Protein AF-A0A7C6H7B5-F1 (afdb_monomer)

Solvent-accessible surface area (backbone atoms only — not comparable to full-atom values): 4336 Å² total; per-residue (Å²): 88,54,61,40,58,54,61,55,34,53,77,68,73,45,52,56,58,56,52,12,60,75,64,72,52,52,43,66,55,46,52,30,38,59,69,32,77,40,82,72,53,71,69,54,43,47,42,52,13,57,74,70,76,46,52,52,69,77,36,38,50,80,75,75,77,91,84,87,83,87,82,130

Structure (mmCIF, N/CA/C/O backbone):
data_AF-A0A7C6H7B5-F1
#
_entry.id   AF-A0A7C6H7B5-F1
#
loop_
_atom_site.group_PDB
_atom_site.id
_atom_site.type_symbol
_atom_site.label_atom_id
_atom_site.label_alt_id
_atom_site.label_comp_id
_atom_site.label_asym_id
_atom_site.label_entity_id
_atom_site.label_seq_id
_atom_site.pdbx_PDB_ins_code
_atom_site.Cartn_x
_atom_site.Cartn_y
_atom_site.Cartn_z
_atom_site.occupancy
_atom_site.B_iso_or_equiv
_atom_site.auth_seq_id
_atom_site.auth_comp_id
_atom_site.auth_asym_id
_atom_site.auth_atom_id
_atom_site.pdbx_PDB_model_num
ATOM 1 N N . MET A 1 1 ? 10.691 -2.503 -5.503 1.00 84.38 1 MET A N 1
ATOM 2 C CA . MET A 1 1 ? 9.696 -2.201 -6.555 1.00 84.38 1 MET A CA 1
ATOM 3 C C . MET A 1 1 ? 9.304 -0.746 -6.422 1.00 84.38 1 MET A C 1
ATOM 5 O O . MET A 1 1 ? 8.886 -0.337 -5.339 1.00 84.38 1 MET A O 1
ATOM 9 N N . GLU A 1 2 ? 9.482 0.029 -7.485 1.00 91.25 2 GLU A N 1
ATOM 10 C CA . GLU A 1 2 ? 9.003 1.407 -7.526 1.00 91.25 2 GLU A CA 1
ATOM 11 C C . GLU A 1 2 ? 7.466 1.417 -7.598 1.00 91.25 2 GLU A C 1
ATOM 13 O O . GLU A 1 2 ? 6.850 0.553 -8.223 1.00 91.25 2 GLU A O 1
ATOM 18 N N . ASN A 1 3 ? 6.820 2.327 -6.869 1.00 95.81 3 ASN A N 1
ATOM 19 C CA . ASN A 1 3 ? 5.364 2.396 -6.798 1.00 95.81 3 ASN A CA 1
ATOM 20 C C . ASN A 1 3 ? 4.879 3.795 -6.419 1.00 95.81 3 ASN A C 1
ATOM 22 O O . ASN A 1 3 ? 5.596 4.585 -5.810 1.00 95.81 3 ASN A O 1
ATOM 26 N N . ARG A 1 4 ? 3.610 4.060 -6.719 1.00 97.56 4 ARG A N 1
ATOM 27 C CA . ARG A 1 4 ? 2.933 5.343 -6.496 1.00 97.56 4 ARG A CA 1
ATOM 28 C C . ARG A 1 4 ? 1.938 5.293 -5.339 1.00 97.56 4 ARG A C 1
ATOM 30 O O . ARG A 1 4 ? 1.087 6.170 -5.210 1.00 97.56 4 ARG A O 1
ATOM 37 N N . VAL A 1 5 ? 2.023 4.280 -4.472 1.00 97.88 5 VAL A N 1
ATOM 38 C CA . VAL A 1 5 ? 1.036 4.059 -3.400 1.00 97.88 5 VAL A CA 1
ATOM 39 C C . VAL A 1 5 ? 0.980 5.244 -2.440 1.00 97.88 5 VAL A C 1
ATOM 41 O O . VAL A 1 5 ? -0.116 5.669 -2.085 1.00 97.88 5 VAL A O 1
ATOM 44 N N . ARG A 1 6 ? 2.130 5.827 -2.068 1.00 98.25 6 ARG A N 1
ATOM 45 C CA . ARG A 1 6 ? 2.176 7.020 -1.204 1.00 98.25 6 ARG A CA 1
ATOM 46 C C . ARG A 1 6 ? 1.477 8.215 -1.851 1.00 98.25 6 ARG A C 1
ATOM 48 O O . ARG A 1 6 ? 0.593 8.804 -1.237 1.00 98.25 6 ARG A O 1
ATOM 55 N N . GLU A 1 7 ? 1.846 8.524 -3.093 1.00 98.19 7 GLU A N 1
ATOM 56 C CA . GLU A 1 7 ? 1.281 9.633 -3.870 1.00 98.19 7 GLU A CA 1
ATOM 57 C C . GLU A 1 7 ? -0.244 9.496 -3.989 1.00 98.19 7 GLU A C 1
ATOM 59 O O . GLU A 1 7 ? -0.992 10.430 -3.703 1.00 98.19 7 GLU A O 1
ATOM 64 N N . LEU A 1 8 ? -0.722 8.309 -4.371 1.00 98.25 8 LEU A N 1
ATOM 65 C CA . LEU A 1 8 ? -2.146 8.033 -4.534 1.00 98.25 8 LEU A CA 1
ATOM 66 C C . LEU A 1 8 ? -2.887 8.069 -3.195 1.00 98.25 8 LEU A C 1
ATOM 68 O O . LEU A 1 8 ? -3.992 8.609 -3.124 1.00 98.25 8 LEU A O 1
ATOM 72 N N . ARG A 1 9 ? -2.285 7.549 -2.121 1.00 98.31 9 ARG A N 1
ATOM 73 C CA . ARG A 1 9 ? -2.850 7.614 -0.770 1.00 98.31 9 ARG A CA 1
ATOM 74 C C . ARG A 1 9 ? -3.057 9.064 -0.327 1.00 98.31 9 ARG A C 1
ATOM 76 O O . ARG A 1 9 ? -4.138 9.398 0.153 1.00 98.31 9 ARG A O 1
ATOM 83 N N . GLU A 1 10 ? -2.047 9.912 -0.503 1.00 98.19 10 GLU A N 1
ATOM 84 C CA . GLU A 1 10 ? -2.082 11.325 -0.105 1.00 98.19 10 GLU A CA 1
ATOM 85 C C . GLU A 1 10 ? -3.070 12.133 -0.947 1.00 98.19 10 GLU A C 1
ATOM 87 O O . GLU A 1 10 ? -3.863 12.887 -0.387 1.00 98.19 10 GLU A O 1
ATOM 92 N N . LYS A 1 11 ? -3.131 11.890 -2.264 1.00 98.00 11 LYS A N 1
ATOM 93 C CA . LYS A 1 11 ? -4.148 12.482 -3.154 1.00 98.00 11 LYS A CA 1
ATOM 94 C C . LYS A 1 11 ? -5.584 12.142 -2.750 1.00 98.00 11 LYS A C 1
ATOM 96 O O . LYS A 1 11 ? -6.489 12.930 -2.998 1.00 98.00 11 LYS A O 1
ATOM 101 N N . ASN A 1 12 ? -5.794 10.984 -2.126 1.00 96.94 12 ASN A N 1
ATOM 102 C CA . ASN A 1 12 ? -7.094 10.554 -1.611 1.00 96.94 12 ASN A CA 1
ATOM 103 C C . ASN A 1 12 ? -7.342 10.982 -0.149 1.00 96.94 12 ASN A C 1
ATOM 105 O O . ASN A 1 12 ? -8.349 10.582 0.434 1.00 96.94 12 ASN A O 1
ATOM 109 N N . GLY A 1 13 ? -6.433 11.750 0.468 1.00 97.81 13 GLY A N 1
ATOM 110 C CA . GLY A 1 13 ? -6.566 12.209 1.853 1.00 97.81 13 GLY A CA 1
ATOM 111 C C . GLY A 1 13 ? -6.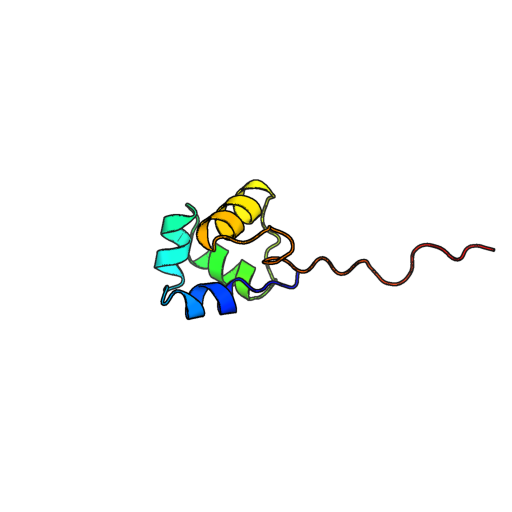531 11.083 2.891 1.00 97.81 13 GLY A C 1
ATOM 112 O O . GLY A 1 13 ? -7.106 11.224 3.968 1.00 97.81 13 GLY A O 1
ATOM 113 N N . LEU A 1 14 ? -5.902 9.947 2.570 1.00 98.25 14 LEU A N 1
ATOM 114 C CA . LEU A 1 14 ? -5.891 8.766 3.433 1.00 98.25 14 LEU A CA 1
ATOM 115 C C . LEU A 1 14 ? -4.642 8.714 4.316 1.00 98.25 14 LEU A C 1
ATOM 117 O O . LEU A 1 14 ? -3.513 8.928 3.866 1.00 98.25 14 LEU A O 1
ATOM 121 N N . THR A 1 15 ? -4.819 8.309 5.569 1.00 98.56 15 THR A N 1
ATOM 122 C CA . THR A 1 15 ? -3.707 7.848 6.405 1.00 98.56 15 THR A CA 1
ATOM 123 C C . THR A 1 15 ? -3.280 6.435 5.997 1.00 98.56 15 THR A C 1
ATOM 125 O O . THR A 1 15 ? -4.020 5.697 5.340 1.00 98.56 15 THR A O 1
ATOM 128 N N . GLN A 1 16 ? -2.073 6.025 6.394 1.00 98.56 16 GLN A N 1
ATOM 129 C CA . GLN A 1 16 ? -1.593 4.659 6.141 1.00 98.56 16 GLN A CA 1
ATOM 130 C C . GLN A 1 16 ? -2.494 3.607 6.805 1.00 98.56 16 GLN A C 1
ATOM 132 O O . GLN A 1 16 ? -2.754 2.571 6.206 1.00 98.56 16 GLN A O 1
ATOM 137 N N . GLU A 1 17 ? -3.012 3.896 8.004 1.00 98.62 17 GLU A N 1
ATOM 138 C CA . GLU A 1 17 ? -3.940 3.025 8.740 1.00 98.62 17 GLU A CA 1
ATOM 139 C C . GLU A 1 17 ? -5.278 2.857 8.003 1.00 98.62 17 GLU A C 1
ATOM 141 O O . GLU A 1 17 ? -5.807 1.752 7.883 1.00 98.62 17 GLU A O 1
ATOM 146 N N . GLN A 1 18 ? -5.808 3.950 7.443 1.00 98.62 18 GLN A N 1
ATOM 147 C CA . GLN A 1 18 ? -7.041 3.914 6.659 1.00 98.62 18 GLN A CA 1
ATOM 148 C C . GLN A 1 18 ? -6.865 3.099 5.377 1.00 98.62 18 GLN A C 1
ATOM 150 O O . GLN A 1 18 ? -7.722 2.278 5.053 1.00 98.62 18 GLN A O 1
ATOM 155 N N . LEU A 1 19 ? -5.755 3.290 4.656 1.00 98.56 19 LEU A N 1
ATOM 156 C CA . LEU A 1 19 ? -5.469 2.493 3.463 1.00 98.56 19 LEU A CA 1
ATOM 157 C C . LEU A 1 19 ? -5.303 1.011 3.816 1.00 98.56 19 LEU A C 1
ATOM 159 O O . LEU A 1 19 ? -5.889 0.159 3.152 1.00 98.56 19 LEU A O 1
ATOM 163 N N . ALA A 1 20 ? -4.554 0.717 4.881 1.00 98.38 20 ALA A N 1
ATOM 164 C CA . ALA A 1 20 ? -4.329 -0.636 5.376 1.00 98.38 20 ALA A CA 1
ATOM 165 C C . ALA A 1 20 ? -5.651 -1.352 5.685 1.00 98.38 20 ALA A C 1
ATOM 167 O O . ALA A 1 20 ? -5.889 -2.456 5.192 1.00 98.38 20 ALA A O 1
ATOM 168 N N . SER A 1 21 ? -6.553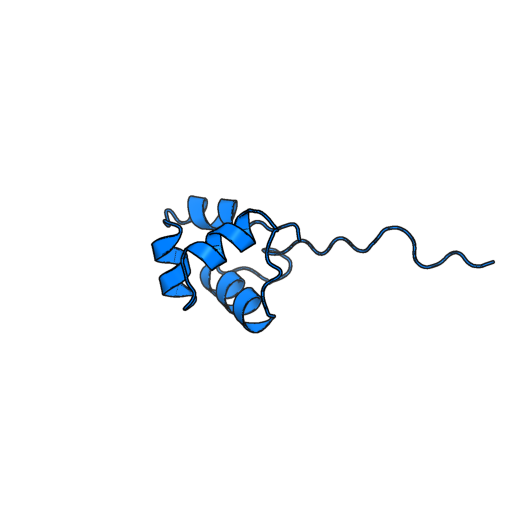 -0.665 6.392 1.00 98.31 21 SER A N 1
ATOM 169 C CA . SER A 1 21 ? -7.895 -1.159 6.708 1.00 98.31 21 SER A CA 1
ATOM 170 C C . SER A 1 21 ? -8.720 -1.449 5.449 1.00 98.31 21 SER A C 1
ATOM 172 O O . SER A 1 21 ? -9.374 -2.486 5.367 1.00 98.31 21 SER A O 1
ATOM 174 N N . ARG A 1 22 ? -8.659 -0.579 4.429 1.00 97.88 22 ARG A N 1
ATOM 175 C CA . ARG A 1 22 ? -9.406 -0.755 3.167 1.00 97.88 22 ARG A CA 1
ATOM 176 C C . ARG A 1 22 ? -8.942 -1.955 2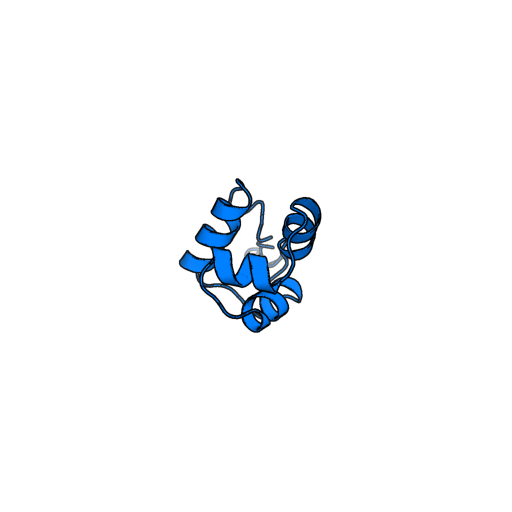.347 1.00 97.88 22 ARG A C 1
ATOM 178 O O . ARG A 1 22 ? -9.766 -2.601 1.706 1.00 97.88 22 ARG A O 1
ATOM 185 N N . VAL A 1 23 ? -7.642 -2.260 2.346 1.00 97.62 23 VAL A N 1
ATOM 186 C CA . VAL A 1 23 ? -7.093 -3.397 1.578 1.00 97.62 23 VAL A CA 1
ATOM 187 C C . VAL A 1 23 ? -6.898 -4.669 2.417 1.00 97.62 23 VAL A C 1
ATOM 189 O O . VAL A 1 23 ? -6.576 -5.728 1.868 1.00 97.62 23 VAL A O 1
ATOM 192 N N . GLY A 1 24 ? -7.168 -4.602 3.723 1.00 97.44 24 GLY A N 1
ATOM 193 C CA . GLY A 1 24 ? -7.130 -5.737 4.645 1.00 97.44 24 GLY A CA 1
ATOM 194 C C . GLY A 1 24 ? -5.712 -6.199 4.976 1.00 97.44 24 GLY A C 1
ATOM 195 O O . GLY A 1 24 ? -5.430 -7.393 4.919 1.00 97.44 24 GLY A O 1
ATOM 196 N N . VAL A 1 25 ? -4.813 -5.257 5.268 1.00 98.00 25 VAL A N 1
ATOM 197 C CA . VAL A 1 25 ? -3.425 -5.522 5.687 1.00 98.00 25 VAL A CA 1
ATOM 198 C C . VAL A 1 25 ? -3.054 -4.660 6.890 1.00 98.00 25 VAL A C 1
ATOM 200 O O . VAL A 1 25 ? -3.821 -3.795 7.300 1.00 98.00 25 VAL A O 1
ATOM 203 N N . SER A 1 26 ? -1.868 -4.873 7.460 1.00 98.38 26 SER A N 1
ATOM 204 C CA . SER A 1 26 ? -1.362 -4.018 8.537 1.00 98.38 26 SER A CA 1
ATOM 205 C C . SER A 1 26 ? -0.869 -2.666 8.008 1.00 98.38 26 SER A C 1
ATOM 207 O O . SER A 1 26 ? -0.375 -2.569 6.880 1.00 98.38 26 SER A O 1
ATOM 209 N N . ARG A 1 27 ? -0.891 -1.623 8.846 1.00 98.25 27 ARG A N 1
ATOM 210 C CA . ARG A 1 27 ? -0.233 -0.343 8.533 1.00 98.25 27 ARG A CA 1
ATOM 211 C C . ARG A 1 27 ? 1.242 -0.519 8.165 1.00 98.25 27 ARG A C 1
ATOM 213 O O . ARG A 1 27 ? 1.725 0.143 7.249 1.00 98.25 27 ARG A O 1
ATOM 220 N N . GLN A 1 28 ? 1.944 -1.438 8.829 1.00 98.25 28 GLN A N 1
ATOM 221 C CA . GLN A 1 28 ? 3.348 -1.728 8.539 1.00 98.25 28 GLN A CA 1
ATOM 222 C C . GLN A 1 28 ? 3.541 -2.277 7.120 1.00 98.25 28 GLN A C 1
ATOM 224 O O . GLN A 1 28 ? 4.519 -1.934 6.461 1.00 98.25 28 GLN A O 1
ATOM 229 N N . THR A 1 29 ? 2.587 -3.065 6.617 1.00 97.69 29 THR A N 1
ATOM 230 C CA . THR A 1 29 ? 2.585 -3.536 5.228 1.00 97.69 29 THR A CA 1
ATOM 231 C C . THR A 1 29 ? 2.511 -2.360 4.257 1.00 97.69 29 THR A C 1
ATOM 233 O O . THR A 1 29 ? 3.304 -2.304 3.323 1.00 97.69 29 THR A O 1
ATOM 236 N N . ILE A 1 30 ? 1.630 -1.384 4.505 1.00 98.31 30 ILE A N 1
ATOM 237 C CA . ILE A 1 30 ? 1.545 -0.167 3.681 1.00 98.31 30 ILE A CA 1
ATOM 238 C C . ILE A 1 30 ? 2.859 0.620 3.719 1.00 98.31 30 ILE A C 1
ATOM 240 O O . ILE A 1 30 ? 3.363 0.996 2.665 1.00 98.31 30 ILE A O 1
ATOM 244 N N . ILE A 1 31 ? 3.466 0.806 4.896 1.00 97.94 31 ILE A N 1
ATOM 24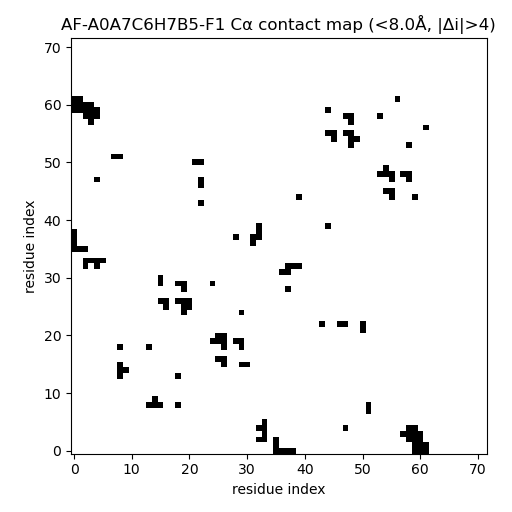5 C CA . ILE A 1 31 ? 4.770 1.483 5.027 1.00 97.94 31 ILE A CA 1
ATOM 246 C C . ILE A 1 31 ? 5.849 0.771 4.199 1.00 97.94 31 ILE A C 1
ATOM 248 O O . ILE A 1 31 ? 6.602 1.416 3.465 1.00 97.94 31 ILE A O 1
ATOM 252 N N . SER A 1 32 ? 5.934 -0.557 4.298 1.00 97.62 32 SER A N 1
ATOM 253 C CA . SER A 1 32 ? 6.929 -1.338 3.559 1.00 97.62 32 SER A CA 1
ATOM 254 C C . SER A 1 32 ? 6.701 -1.289 2.045 1.00 97.62 32 SER A C 1
ATOM 256 O O . SER A 1 32 ? 7.673 -1.266 1.294 1.00 97.62 32 SER A O 1
ATOM 258 N N . ILE A 1 33 ? 5.445 -1.211 1.589 1.00 97.12 33 ILE A N 1
ATOM 259 C CA . ILE A 1 33 ? 5.116 -0.994 0.172 1.00 97.12 33 ILE A CA 1
ATOM 260 C C . ILE A 1 33 ? 5.567 0.398 -0.268 1.00 97.12 33 ILE A C 1
ATOM 262 O O . ILE A 1 33 ? 6.337 0.512 -1.212 1.00 97.12 33 ILE A O 1
ATOM 266 N N . GLU A 1 34 ? 5.168 1.456 0.441 1.00 97.12 34 GLU A N 1
ATOM 267 C CA . GLU A 1 34 ? 5.517 2.840 0.081 1.00 97.12 34 GLU A CA 1
ATOM 268 C C . GLU A 1 34 ? 7.024 3.106 0.052 1.00 97.12 34 GLU A C 1
ATOM 270 O O . GLU A 1 34 ? 7.488 3.998 -0.649 1.00 97.12 34 GLU A O 1
ATOM 275 N N . THR A 1 35 ? 7.791 2.359 0.844 1.00 96.44 35 THR A N 1
ATOM 276 C CA . THR A 1 35 ? 9.257 2.451 0.888 1.00 96.44 35 THR A CA 1
ATOM 277 C C . THR A 1 35 ? 9.947 1.498 -0.089 1.00 96.44 35 THR A C 1
ATOM 279 O O . THR A 1 35 ? 11.173 1.423 -0.100 1.00 96.44 35 THR A O 1
ATOM 282 N N . GLY A 1 36 ? 9.183 0.743 -0.885 1.00 93.62 36 GLY A N 1
ATOM 283 C CA . GLY A 1 36 ? 9.694 -0.217 -1.865 1.00 93.62 36 GLY A CA 1
ATOM 284 C C . GLY A 1 36 ? 10.343 -1.466 -1.259 1.00 93.62 36 GLY A C 1
ATOM 285 O O . GLY A 1 36 ? 10.893 -2.277 -2.005 1.00 93.62 36 GLY A O 1
ATOM 286 N N . ARG A 1 37 ? 10.270 -1.635 0.071 1.00 92.62 37 ARG A N 1
ATOM 287 C CA . ARG A 1 37 ? 10.871 -2.738 0.845 1.00 92.62 37 ARG A CA 1
ATOM 288 C C . ARG A 1 37 ? 10.046 -4.021 0.831 1.00 92.62 37 ARG A C 1
ATOM 290 O O . ARG A 1 37 ? 1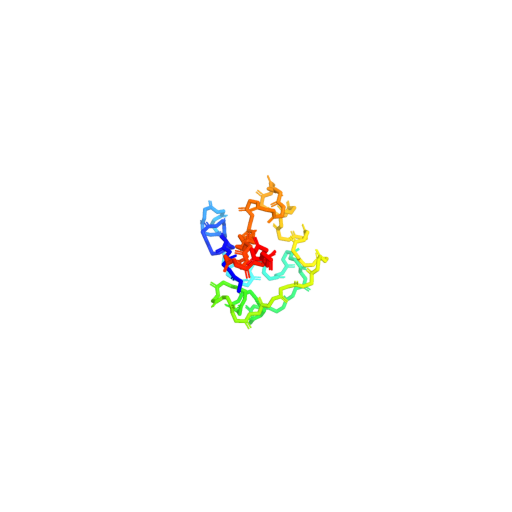0.527 -5.055 1.282 1.00 92.62 37 ARG A O 1
ATOM 297 N N . TYR A 1 38 ? 8.805 -3.958 0.361 1.00 91.19 38 TYR A N 1
ATOM 298 C CA . TYR A 1 38 ? 7.930 -5.115 0.238 1.00 91.19 38 TYR A CA 1
ATOM 299 C C . TYR A 1 38 ? 7.342 -5.189 -1.164 1.00 91.19 38 TYR A C 1
ATOM 301 O O . TYR A 1 38 ? 6.766 -4.216 -1.651 1.00 91.19 38 TYR A O 1
ATOM 309 N N . ASN A 1 39 ? 7.478 -6.358 -1.785 1.00 91.31 39 ASN A N 1
ATOM 310 C CA . ASN A 1 39 ? 6.828 -6.665 -3.046 1.00 91.31 39 ASN A CA 1
ATOM 311 C C . ASN A 1 39 ? 5.441 -7.269 -2.754 1.00 91.31 39 ASN A C 1
ATOM 313 O O . ASN A 1 39 ? 5.379 -8.368 -2.192 1.00 91.31 39 ASN A O 1
ATOM 317 N N . PRO A 1 40 ? 4.334 -6.569 -3.052 1.00 92.75 40 PRO A N 1
ATOM 318 C CA . PRO A 1 40 ? 3.002 -7.079 -2.761 1.00 92.75 40 PRO A CA 1
ATOM 319 C C . PRO A 1 40 ? 2.664 -8.300 -3.619 1.00 92.75 40 PRO A C 1
ATOM 321 O O . PRO A 1 40 ? 3.084 -8.415 -4.768 1.00 92.75 40 PRO A O 1
ATOM 324 N N . SER A 1 41 ? 1.841 -9.201 -3.078 1.00 95.50 41 SER A N 1
ATOM 325 C CA . SER A 1 41 ? 1.223 -10.250 -3.894 1.00 95.50 41 SER A CA 1
ATOM 326 C C . SER A 1 41 ? 0.301 -9.634 -4.951 1.00 95.50 41 SER A C 1
ATOM 328 O O . SER A 1 41 ? -0.236 -8.542 -4.747 1.00 95.50 41 SER A O 1
ATOM 330 N N . LEU A 1 42 ? 0.037 -10.361 -6.042 1.00 95.19 42 LEU A N 1
ATOM 331 C CA . LEU A 1 42 ? -0.880 -9.906 -7.096 1.00 95.19 42 LEU A CA 1
ATOM 332 C C . LEU A 1 42 ? -2.255 -9.508 -6.537 1.00 95.19 42 LEU A C 1
ATOM 334 O O . LEU A 1 42 ? -2.824 -8.495 -6.930 1.00 95.19 42 LEU A O 1
ATOM 338 N N . VAL A 1 43 ? -2.761 -10.262 -5.556 1.00 97.12 43 VAL A N 1
ATOM 339 C CA . VAL A 1 43 ? -4.034 -9.966 -4.882 1.00 97.12 43 VAL A CA 1
ATOM 340 C C . VAL A 1 43 ? -3.986 -8.614 -4.167 1.00 97.12 43 VAL A C 1
ATOM 342 O O . VAL A 1 43 ? -4.937 -7.839 -4.248 1.00 97.12 43 VAL A O 1
ATOM 345 N N . LEU A 1 44 ? -2.894 -8.311 -3.460 1.00 97.31 44 LEU A N 1
ATOM 346 C CA . LEU A 1 44 ? -2.745 -7.036 -2.761 1.00 97.31 44 LEU A CA 1
ATOM 347 C C . LEU A 1 44 ? -2.531 -5.878 -3.741 1.00 97.31 44 LEU A C 1
ATOM 349 O O . LEU A 1 44 ? -3.131 -4.819 -3.562 1.00 97.31 44 LEU A O 1
ATOM 353 N N . ALA A 1 45 ? -1.742 -6.093 -4.794 1.00 97.06 45 ALA A N 1
ATOM 354 C CA . ALA A 1 45 ? -1.555 -5.121 -5.863 1.00 97.06 45 ALA A CA 1
ATOM 355 C C . ALA A 1 45 ? -2.893 -4.769 -6.534 1.00 97.06 45 ALA A C 1
ATOM 357 O O . ALA A 1 45 ? -3.231 -3.593 -6.654 1.00 97.06 45 ALA A O 1
ATOM 358 N N . TYR A 1 46 ? -3.712 -5.779 -6.847 1.00 97.81 46 TYR A N 1
ATOM 359 C CA . TYR A 1 46 ? -5.060 -5.599 -7.381 1.00 97.81 46 TYR A CA 1
ATOM 360 C C . TYR A 1 46 ? -5.980 -4.831 -6.422 1.00 97.81 46 TYR A C 1
ATOM 362 O O . TYR A 1 46 ? -6.681 -3.913 -6.843 1.00 97.81 46 TYR A O 1
ATOM 370 N N . LYS A 1 47 ? -5.971 -5.151 -5.120 1.00 98.12 47 LYS A N 1
ATOM 371 C CA . LYS A 1 47 ? -6.764 -4.413 -4.120 1.00 98.12 47 LYS A CA 1
ATOM 372 C C . LYS A 1 47 ? -6.364 -2.939 -4.034 1.00 98.12 47 LYS A C 1
ATOM 374 O O . LYS A 1 47 ? -7.240 -2.084 -3.931 1.00 98.12 47 LYS A O 1
ATOM 379 N N . LEU A 1 48 ? -5.064 -2.646 -4.076 1.00 98.06 48 LEU A N 1
ATOM 380 C CA . LEU A 1 48 ? -4.546 -1.277 -4.059 1.00 98.06 48 LEU A CA 1
ATOM 381 C C . LEU A 1 48 ? -4.952 -0.521 -5.328 1.00 98.06 48 LEU A C 1
ATOM 383 O O . LEU A 1 48 ? -5.521 0.563 -5.228 1.00 98.06 48 LEU A O 1
ATOM 387 N N . ALA A 1 49 ? -4.756 -1.129 -6.497 1.00 98.06 49 ALA A N 1
ATOM 388 C CA . ALA A 1 49 ? -5.171 -0.583 -7.787 1.00 98.06 49 ALA A CA 1
ATOM 389 C C . ALA A 1 49 ? -6.678 -0.280 -7.823 1.00 98.06 49 ALA A C 1
ATOM 391 O O . ALA A 1 49 ? -7.086 0.852 -8.091 1.00 98.06 49 ALA A O 1
ATOM 392 N N . LYS A 1 50 ? -7.506 -1.242 -7.396 1.00 97.88 50 LYS A N 1
ATOM 393 C CA . LYS A 1 50 ? -8.959 -1.075 -7.278 1.00 97.88 50 LYS A CA 1
ATOM 394 C C . LYS A 1 50 ? -9.346 0.041 -6.304 1.00 97.88 50 LYS A C 1
ATOM 396 O O . LYS A 1 50 ? -10.245 0.815 -6.617 1.00 97.88 50 LYS A O 1
ATOM 401 N N . ASN A 1 51 ? -8.684 0.150 -5.148 1.00 97.38 51 ASN A N 1
ATOM 402 C CA . ASN A 1 51 ? -8.948 1.224 -4.182 1.00 97.38 51 ASN A CA 1
ATOM 403 C C . ASN A 1 51 ? -8.667 2.617 -4.770 1.00 97.38 51 ASN A C 1
ATOM 405 O O . ASN A 1 51 ? -9.360 3.568 -4.424 1.00 97.38 51 ASN A O 1
ATOM 409 N N . PHE A 1 52 ? -7.667 2.740 -5.644 1.00 97.75 52 PHE A N 1
ATOM 410 C CA . PHE A 1 52 ? -7.319 4.007 -6.290 1.00 97.75 52 PHE A CA 1
ATOM 411 C C . PHE A 1 52 ? -8.049 4.253 -7.618 1.00 97.75 52 PHE A C 1
ATOM 413 O O . PHE A 1 52 ? -7.901 5.335 -8.184 1.00 97.75 52 PHE A O 1
ATOM 420 N N . GLY A 1 53 ? -8.824 3.282 -8.116 1.00 97.12 53 GLY A N 1
ATOM 421 C CA . GLY A 1 53 ? -9.467 3.360 -9.429 1.00 97.12 53 GLY A CA 1
ATOM 422 C C . GLY A 1 53 ? -8.456 3.402 -10.578 1.00 97.12 53 GLY A C 1
ATOM 423 O O . GLY A 1 53 ? -8.640 4.159 -11.526 1.00 97.12 53 GLY A O 1
ATOM 424 N N . ARG A 1 54 ? -7.361 2.647 -10.451 1.00 97.56 54 ARG A N 1
ATOM 425 C CA . ARG A 1 54 ? -6.227 2.610 -11.386 1.00 97.56 54 ARG A CA 1
ATOM 426 C C . ARG A 1 54 ? -5.927 1.183 -11.821 1.00 97.56 54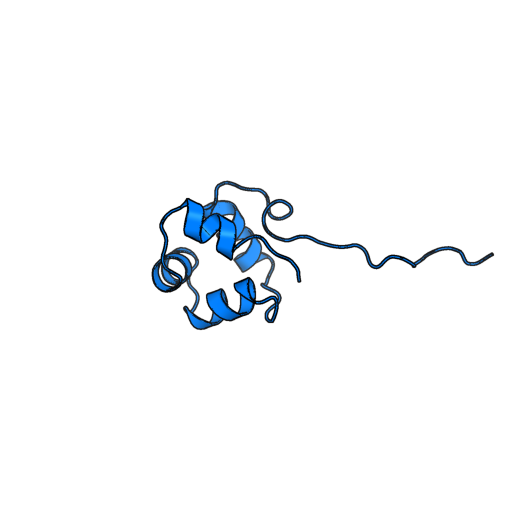 ARG A C 1
ATOM 428 O O . ARG A 1 54 ? -6.360 0.237 -11.158 1.00 97.56 54 ARG A O 1
ATOM 435 N N . SER A 1 55 ? -5.178 1.028 -12.907 1.00 97.31 55 SER A N 1
ATOM 436 C CA . SER A 1 55 ? -4.577 -0.259 -13.266 1.00 97.31 55 SER A CA 1
ATOM 437 C C . SER A 1 55 ? -3.413 -0.607 -12.324 1.00 97.31 55 SER A C 1
ATOM 439 O O . SER A 1 55 ? -2.944 0.236 -11.556 1.00 97.31 55 SER A O 1
ATOM 441 N N . ILE A 1 56 ? -2.946 -1.859 -12.338 1.00 95.88 56 ILE A N 1
ATOM 442 C CA . ILE A 1 56 ? -1.812 -2.274 -11.493 1.00 95.88 56 ILE A CA 1
ATOM 443 C C . ILE A 1 56 ? -0.530 -1.568 -11.949 1.00 95.88 56 ILE A C 1
ATOM 445 O O . ILE A 1 56 ? 0.237 -1.108 -11.111 1.00 95.88 56 ILE A O 1
ATOM 449 N N . GLU A 1 57 ? -0.346 -1.423 -13.255 1.00 94.56 57 GLU A N 1
ATOM 450 C CA . GLU A 1 57 ? 0.787 -0.781 -13.927 1.00 94.56 57 GLU A CA 1
ATOM 451 C C . GLU A 1 57 ? 0.840 0.731 -13.660 1.00 94.56 57 GLU A C 1
ATOM 453 O O . GLU A 1 57 ? 1.914 1.321 -13.583 1.00 94.56 57 GLU A O 1
ATOM 458 N N . GLU A 1 58 ? -0.313 1.375 -13.448 1.00 95.25 58 GLU A N 1
ATOM 459 C CA . GLU A 1 58 ? -0.370 2.774 -13.010 1.00 95.25 58 GLU A CA 1
ATOM 460 C C . GLU A 1 58 ? 0.058 2.958 -11.541 1.00 95.25 58 GLU A C 1
ATOM 462 O O . GLU A 1 58 ? 0.415 4.072 -11.144 1.00 95.25 58 GLU A O 1
ATOM 467 N N . VAL A 1 59 ? -0.007 1.901 -10.719 1.00 96.88 59 VAL A N 1
ATOM 468 C CA . VAL A 1 59 ? 0.328 1.936 -9.282 1.00 96.88 59 VAL A CA 1
ATOM 469 C C . VAL A 1 59 ? 1.733 1.404 -9.005 1.00 96.88 59 VAL A C 1
ATOM 471 O O . VAL A 1 59 ? 2.424 1.950 -8.143 1.00 96.88 59 VAL A O 1
ATOM 474 N N . PHE A 1 60 ? 2.158 0.357 -9.707 1.00 95.12 60 PHE A N 1
ATOM 475 C CA . PHE A 1 60 ? 3.432 -0.332 -9.532 1.00 95.12 60 PHE A CA 1
ATOM 476 C C . PHE A 1 60 ? 4.228 -0.263 -10.828 1.00 95.12 60 PHE A C 1
ATOM 478 O O . PHE A 1 60 ? 3.768 -0.717 -11.872 1.00 95.12 60 PHE A O 1
ATOM 485 N N . ILE A 1 61 ? 5.426 0.308 -10.745 1.00 91.19 61 ILE A N 1
ATOM 486 C CA . ILE A 1 61 ? 6.279 0.558 -11.902 1.00 91.19 61 ILE A CA 1
ATOM 487 C C . ILE A 1 61 ? 7.201 -0.650 -12.053 1.00 91.19 61 ILE A C 1
ATOM 489 O O . ILE A 1 61 ? 8.109 -0.881 -11.247 1.00 91.19 61 ILE A O 1
ATOM 493 N N . PHE A 1 62 ? 6.911 -1.458 -13.068 1.00 83.25 62 PHE A N 1
ATOM 494 C CA . PHE A 1 62 ? 7.737 -2.586 -13.472 1.00 83.25 62 PHE A CA 1
ATOM 495 C C . PHE A 1 62 ? 8.809 -2.063 -14.424 1.00 83.25 62 PHE A C 1
ATOM 497 O O . PHE A 1 62 ? 8.562 -1.899 -15.614 1.00 83.25 62 PHE A O 1
ATOM 504 N N . SER A 1 63 ? 9.989 -1.749 -13.897 1.00 75.12 63 SER A N 1
ATOM 505 C CA . SER A 1 63 ? 11.164 -1.566 -14.746 1.00 75.12 63 SER A CA 1
ATOM 506 C C . SER A 1 63 ? 11.569 -2.943 -15.261 1.00 75.12 63 SER A C 1
ATOM 508 O O . SER A 1 63 ? 11.888 -3.825 -14.458 1.00 75.12 63 SER A O 1
ATOM 510 N N . GLU A 1 64 ? 11.539 -3.149 -16.576 1.00 66.94 64 GLU A N 1
ATOM 511 C CA . GLU A 1 64 ? 12.278 -4.265 -17.158 1.00 66.94 64 GLU A CA 1
ATOM 512 C C . GLU A 1 64 ? 13.759 -4.060 -16.809 1.00 66.94 64 GLU A C 1
ATOM 514 O O . GLU A 1 64 ? 14.246 -2.927 -16.892 1.00 66.94 64 GLU A O 1
ATOM 519 N N . PRO A 1 65 ? 14.480 -5.093 -16.342 1.00 58.84 65 PRO A N 1
ATOM 520 C CA . PRO A 1 65 ? 15.920 -4.973 -16.209 1.00 58.84 65 PRO A CA 1
ATOM 521 C C . PRO A 1 65 ? 16.478 -4.659 -17.600 1.00 58.84 65 PRO A C 1
ATOM 523 O O . PRO A 1 65 ? 16.335 -5.461 -18.521 1.00 58.84 65 PRO A O 1
ATOM 526 N N . GLU A 1 66 ? 17.081 -3.482 -17.766 1.00 60.16 66 GLU A N 1
ATOM 527 C CA . GLU A 1 66 ? 17.848 -3.178 -18.970 1.00 60.16 66 GLU A CA 1
ATOM 528 C C . GL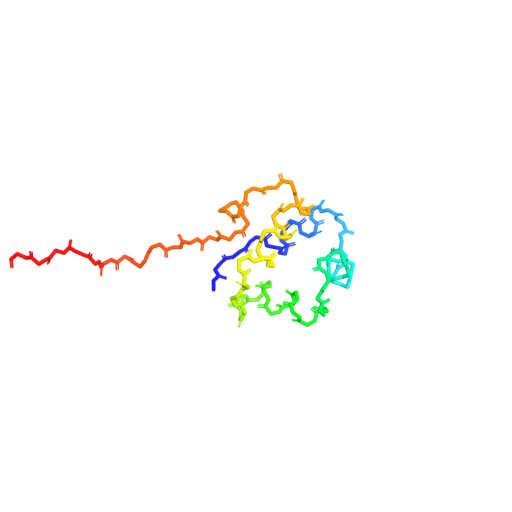U A 1 66 ? 18.941 -4.249 -19.120 1.00 60.16 66 GLU A C 1
ATOM 530 O O . GLU A 1 66 ? 19.870 -4.309 -18.315 1.00 60.16 66 GLU A O 1
ATOM 535 N N . GLY A 1 67 ? 18.821 -5.114 -20.129 1.00 61.81 67 GLY A N 1
ATOM 536 C CA . GLY A 1 67 ? 19.892 -6.030 -20.530 1.00 61.81 67 GLY A CA 1
ATOM 537 C C . GLY A 1 67 ? 19.561 -7.512 -20.393 1.00 61.81 67 GLY A C 1
ATOM 538 O O . GLY A 1 67 ? 20.116 -8.212 -19.548 1.00 61.81 67 GLY A O 1
ATOM 539 N N . GLY A 1 68 ? 18.731 -8.015 -21.300 1.00 58.75 68 GLY A N 1
ATOM 540 C CA . GLY A 1 68 ? 18.529 -9.446 -21.482 1.00 58.75 68 GLY A CA 1
ATOM 541 C C . GLY A 1 68 ? 18.191 -9.794 -22.921 1.00 58.75 68 GLY A C 1
ATOM 542 O O . GLY A 1 68 ? 17.148 -10.385 -23.122 1.00 58.75 68 GLY A O 1
ATOM 543 N N . GLU A 1 69 ? 19.021 -9.367 -23.884 1.00 58.31 69 GLU A N 1
ATOM 544 C CA . GLU A 1 69 ? 19.226 -9.994 -25.208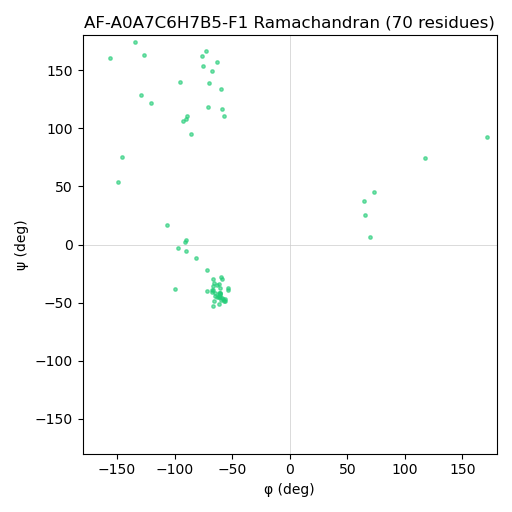 1.00 58.31 69 GLU A CA 1
ATOM 545 C C . GLU A 1 69 ? 20.086 -9.084 -26.103 1.00 58.31 69 GLU A C 1
ATOM 547 O O . GLU A 1 69 ? 19.573 -8.213 -26.793 1.00 58.31 69 GLU A O 1
ATOM 552 N N . GLN A 1 70 ? 21.404 -9.295 -26.087 1.00 51.69 70 GLN A N 1
ATOM 553 C CA . GLN A 1 70 ? 22.262 -9.226 -27.279 1.00 51.69 70 GLN A CA 1
ATOM 554 C C . GLN A 1 70 ? 23.357 -10.281 -27.080 1.00 51.69 70 GLN A C 1
ATOM 556 O O . GLN A 1 70 ? 24.468 -9.984 -26.650 1.00 51.69 70 GLN A O 1
ATOM 561 N N . GLY A 1 71 ? 22.982 -11.547 -27.261 1.00 62.66 71 GLY A N 1
ATOM 562 C CA . GLY A 1 71 ? 23.946 -12.589 -27.595 1.00 62.66 71 GLY A CA 1
ATOM 563 C C . GLY A 1 71 ? 24.034 -12.636 -29.114 1.00 62.66 71 GLY A C 1
ATOM 564 O O . GLY A 1 71 ? 23.055 -13.026 -29.749 1.00 62.66 71 GLY A O 1
ATOM 565 N N . GLU A 1 72 ? 25.151 -12.163 -29.666 1.00 48.84 72 GLU A N 1
ATOM 566 C CA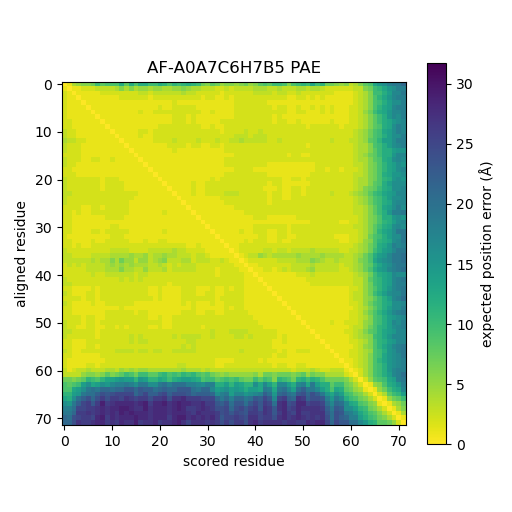 . GLU A 1 72 ? 25.586 -12.487 -31.034 1.00 48.84 72 GLU A CA 1
ATOM 567 C C . GLU A 1 72 ? 26.093 -13.933 -31.110 1.00 48.84 72 GLU A C 1
ATOM 569 O O . GLU A 1 72 ? 26.713 -14.400 -30.121 1.00 48.84 72 GLU A O 1
#

Secondary structure (DSSP, 8-state):
-EE-HHHHHHHTT--HHHHHHHHTS-HHHHHHHHTT-----HHHHHHHHHHHT--HHHHEE-PPPS-S----

Foldseek 3Di:
DDFCLVVLCVVVVHDLCRLCVQLVHHSVQSVCVNVVNDDDDPSSLVSSCVVSVHDSCNTDPDDDPPDDDDDD

pLDDT: mean 91.43, std 13.07, range [48.84, 98.62]

Mean predicted aligned error: 5.41 Å

Nearest PDB structures (foldseek):
  2xj3-assembly1_A  TM=9.682E-01  e=4.330E-06  Enterococcus faecalis
  2xj3-assembly1_B  TM=9.342E-01  e=2.956E-06  Enterococcus faecalis
  2xi8-assembly1_A  TM=9.693E-01  e=1.055E-05  Enterococcus faecalis
  1utx-assembly1_B  TM=9.422E-01  e=2.413E-05  Enterococcus faecalis
  3f51-assembly1_A  TM=9.162E-01  e=1.098E-03  Corynebacterium glutamicum

Radius of gyration: 13.94 Å; Cα contacts (8 Å, |Δi|>4): 77; chains: 1; bounding box: 35×25×40 Å

Sequence (72 aa):
MENRVRELREKNGLTQEQLASRVGVSRQTIISIETGRYNPSLVLAYKLAKNFGRSIEEVFIFSEPEGGEQGE